Protein AF-A0A8T6Q413-F1 (afdb_monomer_lite)

Radius of gyration: 24.51 Å; chains: 1; bounding box: 50×25×75 Å

InterPro domains:
  IPR000185 Protein translocase subunit SecA [PTHR30612] (2-163)
  IPR011116 SecA Wing/Scaffold [PF07516] (2-164)
  IPR036266 SecA, Wing/Scaffold superfamily [SSF81886] (2-164)

Secondary structure (DSSP, 8-state):
-HHHHHHHHHHHHHHHHHHHHHHHHHHHHHHHHHHHHHHHH-S--HHHHHHHHHHHHHHHHHTTS-TT--GGG--HHHHHHHHHHHH-----HHHHHHH-TT--HHHHHHHHHHHHHHHHHHHHHHH-HHHHHHHHHHHHHHHHHHHHHHHHHHHHHHHHHTT-

pLDDT: mean 91.43, std 7.63, range [50.5, 98.19]

Foldseek 3Di:
DVVVVVVVVVVVVVVVVVVVLVVVLVVVVVVLVVVLVVLVPDQACPVVVLVVLLVVLVVLQCVQPPPPDDPVSGPPVVSQVCCCPPQVDNDPLVVCVVVPVPCDDVNSSVVSSVSSVVVVVVVCVVCPVNNVRVVVSVVVSVVSVVVSVVVVVVSVVVVVVVVD

Sequence (164 aa):
ANAQRKVESRNFDIRKQLLEYDDVANDQRRAIYSQRNELLDVSDVSETINSIREDVFKATIDAYIPPQSLEEMWDIPGLQERLKNDFDLDLPIAEWLDKEPELHEETLRERILAQSIEVYQRKEEVVGAEMMRHFEKGVMLQTLDSLWKEHLAAMDYLRQGIHL

Structure (mmCIF, N/CA/C/O backbone):
data_AF-A0A8T6Q413-F1
#
_entry.id   AF-A0A8T6Q413-F1
#
loop_
_atom_site.group_PDB
_atom_site.id
_atom_site.type_symbol
_atom_site.label_atom_id
_atom_site.label_alt_id
_atom_site.label_comp_id
_atom_site.label_asym_id
_atom_site.label_entity_id
_atom_site.label_seq_id
_atom_site.pdbx_PDB_ins_code
_atom_site.Cartn_x
_atom_site.Cartn_y
_atom_site.Cartn_z
_atom_site.occupancy
_atom_site.B_iso_or_equiv
_atom_site.auth_seq_id
_atom_site.auth_comp_id
_atom_site.auth_asym_id
_atom_site.auth_atom_id
_atom_site.pdbx_PDB_model_num
ATOM 1 N N . ALA A 1 1 ? 22.187 9.164 -56.844 1.00 61.19 1 ALA A N 1
ATOM 2 C CA . ALA A 1 1 ? 22.539 9.978 -55.657 1.00 61.19 1 ALA A CA 1
ATOM 3 C C . ALA A 1 1 ? 21.354 10.229 -54.705 1.00 61.19 1 ALA A C 1
ATOM 5 O O . ALA A 1 1 ? 21.538 10.086 -53.506 1.00 61.19 1 ALA A O 1
ATOM 6 N N . ASN A 1 2 ? 20.138 10.541 -55.187 1.00 72.25 2 ASN A N 1
ATOM 7 C CA . ASN A 1 2 ? 18.992 10.861 -54.307 1.00 72.25 2 ASN A CA 1
ATOM 8 C C . ASN A 1 2 ? 18.399 9.673 -53.521 1.00 72.25 2 ASN A C 1
ATOM 10 O O . ASN A 1 2 ? 17.910 9.871 -52.413 1.00 72.25 2 ASN A O 1
ATOM 14 N N . ALA A 1 3 ? 18.464 8.446 -54.052 1.00 78.19 3 ALA A N 1
ATOM 15 C CA . ALA A 1 3 ? 17.951 7.259 -53.356 1.00 78.19 3 ALA A CA 1
ATOM 16 C C . ALA A 1 3 ? 18.767 6.914 -52.095 1.00 78.19 3 ALA A C 1
ATOM 18 O O . ALA A 1 3 ? 18.184 6.638 -51.052 1.00 78.19 3 ALA A O 1
ATOM 19 N N . GLN A 1 4 ? 20.098 7.023 -52.166 1.00 84.31 4 GLN A N 1
ATOM 2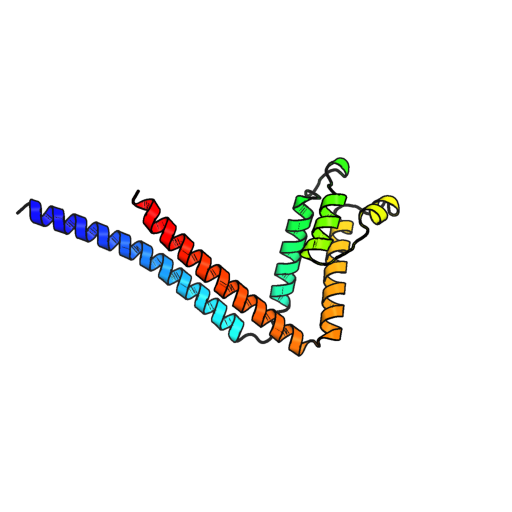0 C CA . GLN A 1 4 ? 20.998 6.761 -51.038 1.00 84.31 4 GLN A CA 1
ATOM 21 C C . GLN A 1 4 ? 20.768 7.749 -49.885 1.00 84.31 4 GLN A C 1
ATOM 23 O O . GLN A 1 4 ? 20.548 7.322 -48.757 1.00 84.31 4 GLN A O 1
ATOM 28 N N . ARG A 1 5 ? 20.689 9.058 -50.179 1.00 85.06 5 ARG A N 1
ATOM 29 C CA . ARG A 1 5 ? 20.358 10.079 -49.165 1.00 85.06 5 ARG A CA 1
ATOM 30 C C . ARG A 1 5 ? 19.004 9.837 -48.499 1.00 85.06 5 ARG A C 1
ATOM 32 O O . ARG A 1 5 ? 18.869 10.068 -47.305 1.00 85.06 5 ARG A O 1
ATOM 39 N N . LYS A 1 6 ? 17.995 9.376 -49.250 1.00 85.38 6 LYS A N 1
ATOM 40 C CA . LYS A 1 6 ? 16.662 9.087 -48.695 1.00 85.38 6 LYS A CA 1
ATOM 41 C C . LYS A 1 6 ? 16.687 7.882 -47.746 1.00 85.38 6 LYS A C 1
ATOM 43 O O . LYS A 1 6 ? 16.013 7.909 -46.721 1.00 85.38 6 LYS A O 1
ATOM 48 N N . VAL A 1 7 ? 17.476 6.853 -48.063 1.00 83.00 7 VAL A N 1
ATOM 49 C CA . VAL A 1 7 ? 17.694 5.697 -47.177 1.00 83.00 7 VAL A CA 1
ATOM 50 C C . VAL A 1 7 ? 18.473 6.108 -45.925 1.00 83.00 7 VAL A C 1
ATOM 52 O O . VAL A 1 7 ? 18.094 5.726 -44.825 1.00 83.00 7 VAL A O 1
ATOM 55 N N . GLU A 1 8 ? 19.511 6.931 -46.068 1.00 84.31 8 GLU A N 1
ATOM 56 C CA . GLU A 1 8 ? 20.299 7.444 -44.940 1.00 84.31 8 GLU A CA 1
ATOM 57 C C . GLU A 1 8 ? 19.476 8.338 -44.006 1.00 84.31 8 GLU A C 1
ATOM 59 O O . GLU A 1 8 ? 19.544 8.146 -42.796 1.00 84.31 8 GLU A O 1
ATOM 64 N N . SER A 1 9 ? 18.642 9.236 -44.546 1.00 86.44 9 SER A N 1
ATOM 65 C CA . SER A 1 9 ? 17.711 10.054 -43.750 1.00 86.44 9 SER A CA 1
ATOM 66 C C . SER A 1 9 ? 16.739 9.180 -42.964 1.00 86.44 9 SER A C 1
ATOM 68 O O . SER A 1 9 ? 16.600 9.346 -41.762 1.00 86.44 9 SER A O 1
ATOM 70 N N . ARG A 1 10 ? 16.129 8.180 -43.613 1.00 82.00 10 ARG A N 1
ATOM 71 C CA . ARG A 1 10 ? 15.211 7.254 -42.940 1.00 82.00 10 ARG A CA 1
ATOM 72 C C . ARG A 1 10 ? 15.916 6.440 -41.848 1.00 82.00 10 ARG A C 1
ATOM 74 O O . ARG A 1 10 ? 15.353 6.241 -40.780 1.00 82.00 10 ARG A O 1
ATOM 81 N N . ASN A 1 11 ? 17.141 5.978 -42.097 1.00 80.38 11 ASN A N 1
ATOM 82 C CA . ASN A 1 11 ? 17.933 5.270 -41.089 1.00 80.38 11 ASN A CA 1
ATOM 83 C C . ASN A 1 11 ? 18.318 6.183 -39.916 1.00 80.38 11 ASN A C 1
ATOM 85 O O . ASN A 1 11 ? 18.370 5.717 -38.780 1.00 80.38 11 ASN A O 1
ATOM 89 N N . PHE A 1 12 ? 18.593 7.461 -40.182 1.00 85.94 12 PHE A N 1
ATOM 90 C CA . PHE A 1 12 ? 18.852 8.459 -39.151 1.00 85.94 12 PHE A CA 1
ATOM 91 C C . PHE A 1 12 ? 17.608 8.700 -38.288 1.00 85.94 12 PHE A C 1
ATOM 93 O O . PHE A 1 12 ? 17.709 8.622 -37.067 1.00 85.94 12 PHE A O 1
ATOM 100 N N . ASP A 1 13 ? 16.440 8.884 -38.905 1.00 82.44 13 ASP A N 1
ATOM 101 C CA . ASP A 1 13 ? 15.177 9.106 -38.193 1.00 82.44 13 ASP A CA 1
ATOM 102 C C . ASP A 1 13 ? 14.794 7.899 -37.318 1.00 82.44 13 ASP A C 1
ATOM 104 O O . ASP A 1 13 ? 14.434 8.073 -36.156 1.00 82.44 13 ASP A O 1
ATOM 108 N N . ILE A 1 14 ? 14.970 6.669 -37.825 1.00 78.75 14 ILE A N 1
ATOM 109 C CA . ILE A 1 14 ? 14.739 5.434 -37.052 1.00 78.75 14 ILE A CA 1
ATOM 110 C C . ILE A 1 14 ? 15.675 5.356 -35.838 1.00 78.75 14 ILE A C 1
ATOM 112 O O . ILE A 1 14 ? 15.235 5.034 -34.738 1.00 78.75 14 ILE A O 1
ATOM 116 N N . ARG A 1 15 ? 16.970 5.656 -36.013 1.00 84.81 15 ARG A N 1
ATOM 117 C CA . ARG A 1 15 ? 17.934 5.654 -34.898 1.00 84.81 15 ARG A CA 1
ATOM 118 C C . ARG A 1 15 ? 17.630 6.742 -33.878 1.00 84.81 15 ARG A C 1
ATOM 120 O O . ARG A 1 15 ? 17.812 6.504 -32.692 1.00 84.81 15 ARG A O 1
ATOM 127 N N . LYS A 1 16 ? 17.182 7.912 -34.336 1.00 84.88 16 LYS A N 1
ATOM 128 C CA . LYS A 1 16 ? 16.791 9.018 -33.465 1.00 84.88 16 LYS A CA 1
ATOM 129 C C . LYS A 1 16 ? 15.598 8.626 -32.592 1.00 84.88 16 LYS A C 1
ATOM 131 O O . LYS A 1 16 ? 15.673 8.791 -31.385 1.00 84.88 16 LYS A O 1
ATOM 136 N N . GLN A 1 17 ? 14.553 8.050 -33.186 1.00 77.19 17 GLN A N 1
ATOM 137 C CA . GLN A 1 17 ? 13.397 7.560 -32.432 1.00 77.19 17 GLN A CA 1
ATOM 138 C C . GLN A 1 17 ? 13.792 6.457 -31.444 1.00 77.19 17 GLN A C 1
ATOM 140 O O . GLN A 1 17 ? 13.389 6.508 -30.289 1.00 77.19 17 GLN A O 1
ATOM 145 N N . LEU A 1 18 ? 14.622 5.493 -31.863 1.00 78.88 18 LEU A N 1
ATOM 146 C CA . LEU A 1 18 ? 15.126 4.441 -30.974 1.00 78.88 18 LEU A CA 1
ATOM 147 C C . LEU A 1 18 ? 15.876 5.027 -29.765 1.00 78.88 18 LEU A C 1
ATOM 149 O O . LEU A 1 18 ? 15.637 4.599 -28.642 1.00 78.88 18 LEU A O 1
ATOM 153 N N . LEU A 1 19 ? 16.740 6.022 -29.999 1.00 83.50 19 LEU A N 1
ATOM 154 C CA . LEU A 1 19 ? 17.500 6.694 -28.946 1.00 83.50 19 LEU A CA 1
ATOM 155 C C . LEU A 1 19 ? 16.580 7.410 -27.949 1.00 83.50 19 LEU A C 1
ATOM 157 O O . LEU A 1 19 ? 16.770 7.264 -26.751 1.00 83.50 19 LEU A O 1
ATOM 161 N N . GLU A 1 20 ? 15.555 8.120 -28.428 1.00 81.06 20 GLU A N 1
ATOM 162 C CA . GLU A 1 20 ? 14.591 8.810 -27.559 1.00 81.06 20 GLU A CA 1
ATOM 163 C C . GLU A 1 20 ? 13.827 7.827 -26.645 1.00 81.06 20 GLU A C 1
ATOM 165 O O . GLU A 1 20 ? 13.609 8.121 -25.469 1.00 81.06 20 GLU A O 1
ATOM 170 N N . TYR A 1 21 ? 13.459 6.638 -27.140 1.00 79.12 21 TYR A N 1
ATOM 171 C CA . TYR A 1 21 ? 12.844 5.593 -26.307 1.00 79.12 21 TYR A CA 1
ATOM 172 C C . TYR A 1 21 ? 13.825 4.982 -25.301 1.00 79.12 21 TYR A C 1
ATOM 174 O O . TYR A 1 21 ? 13.456 4.738 -24.147 1.00 79.12 21 TYR A O 1
ATOM 182 N N . ASP A 1 22 ? 15.061 4.733 -25.732 1.00 83.38 22 ASP A N 1
ATOM 183 C CA . ASP A 1 22 ? 16.107 4.195 -24.866 1.00 83.38 22 ASP A CA 1
ATOM 184 C C . ASP A 1 22 ? 16.448 5.176 -23.734 1.00 83.38 22 ASP A C 1
ATOM 186 O O . ASP A 1 22 ? 16.629 4.739 -22.595 1.00 83.38 22 ASP A O 1
ATOM 190 N N . ASP A 1 23 ? 16.466 6.483 -24.009 1.00 87.25 23 ASP A N 1
ATOM 191 C CA . ASP A 1 23 ? 16.711 7.531 -23.014 1.00 87.25 23 ASP A CA 1
ATOM 192 C C . ASP A 1 23 ? 15.645 7.505 -21.904 1.00 87.25 23 ASP A C 1
ATOM 194 O O . ASP A 1 23 ? 15.990 7.440 -20.721 1.00 87.25 23 ASP A O 1
ATOM 198 N N . VAL A 1 24 ? 14.354 7.431 -22.262 1.00 86.00 24 VAL A N 1
ATOM 199 C CA . VAL A 1 24 ? 13.253 7.336 -21.281 1.00 86.00 24 VAL A CA 1
ATOM 200 C C . VAL A 1 24 ? 13.380 6.081 -20.414 1.00 86.00 24 VAL A C 1
ATOM 202 O O . VAL A 1 24 ? 13.271 6.151 -19.188 1.00 86.00 24 VAL A O 1
ATOM 205 N N . ALA A 1 25 ? 13.631 4.922 -21.028 1.00 87.06 25 ALA A N 1
ATOM 206 C CA . ALA A 1 25 ? 13.785 3.669 -20.293 1.00 87.06 25 ALA A CA 1
ATOM 207 C C . ALA A 1 25 ? 15.024 3.684 -19.380 1.00 87.06 25 ALA A C 1
ATOM 209 O O . ALA A 1 25 ? 15.011 3.112 -18.285 1.00 87.06 25 ALA A O 1
ATOM 210 N N . ASN A 1 26 ? 16.104 4.334 -19.816 1.00 89.19 26 ASN A N 1
ATOM 211 C CA . ASN A 1 26 ? 17.330 4.457 -19.042 1.00 89.19 26 ASN A CA 1
ATOM 212 C C . ASN A 1 26 ? 17.159 5.381 -17.827 1.00 89.19 26 ASN A C 1
ATOM 214 O O . ASN A 1 26 ? 17.622 5.037 -16.736 1.00 89.19 26 ASN A O 1
ATOM 218 N N . ASP A 1 27 ? 16.458 6.503 -17.986 1.00 92.50 27 ASP A N 1
ATOM 219 C CA . ASP A 1 27 ? 16.152 7.418 -16.884 1.00 92.50 27 ASP A CA 1
ATOM 220 C C . ASP A 1 27 ? 15.254 6.750 -15.836 1.00 92.50 27 ASP A C 1
ATOM 222 O O . ASP A 1 27 ? 15.554 6.801 -14.639 1.00 92.50 27 ASP A O 1
ATOM 226 N N . GLN A 1 28 ? 14.220 6.025 -16.276 1.00 91.62 28 GLN A N 1
ATOM 227 C CA . GLN A 1 28 ? 13.374 5.228 -15.382 1.00 91.62 28 GLN A CA 1
ATOM 228 C C . GLN A 1 28 ? 14.186 4.168 -14.631 1.00 91.62 28 GLN A C 1
ATOM 230 O O . GLN A 1 28 ? 14.085 4.061 -13.409 1.00 91.62 28 GLN A O 1
ATOM 235 N N . ARG A 1 29 ? 15.057 3.424 -15.329 1.00 93.75 29 ARG A N 1
ATOM 236 C CA . ARG A 1 29 ? 15.928 2.421 -14.697 1.00 93.75 29 ARG A CA 1
ATOM 237 C C . ARG A 1 29 ? 16.826 3.048 -13.635 1.00 93.75 29 ARG A C 1
ATOM 239 O O . ARG A 1 29 ? 16.984 2.476 -12.559 1.00 93.75 29 ARG A O 1
ATOM 246 N N . ARG A 1 30 ? 17.412 4.214 -13.923 1.00 94.25 30 ARG A N 1
ATOM 247 C CA . ARG A 1 30 ? 18.265 4.931 -12.969 1.00 94.25 30 ARG A CA 1
ATOM 248 C C . ARG A 1 30 ? 17.481 5.338 -11.723 1.00 94.25 30 ARG A C 1
ATOM 250 O O . ARG A 1 30 ? 17.975 5.118 -10.621 1.00 94.25 30 ARG A O 1
ATOM 257 N N . ALA A 1 31 ? 16.276 5.881 -11.891 1.00 94.50 31 ALA A N 1
ATOM 258 C CA . ALA A 1 31 ? 15.417 6.269 -10.775 1.00 94.50 31 ALA A CA 1
ATOM 259 C C . ALA A 1 31 ? 15.041 5.063 -9.897 1.00 94.50 31 ALA A C 1
ATOM 261 O O . ALA A 1 31 ? 15.246 5.102 -8.685 1.00 94.50 31 ALA A O 1
ATOM 262 N N . ILE A 1 32 ? 14.588 3.963 -10.508 1.00 92.94 32 ILE A N 1
ATOM 263 C CA . ILE A 1 32 ? 14.200 2.742 -9.785 1.00 92.94 32 ILE A CA 1
ATOM 264 C C . ILE A 1 32 ? 15.392 2.111 -9.063 1.00 92.94 32 ILE A C 1
ATOM 266 O O . ILE A 1 32 ? 15.270 1.709 -7.910 1.00 92.94 32 ILE A O 1
ATOM 270 N N . TYR A 1 33 ? 16.567 2.050 -9.694 1.00 93.81 33 TYR A N 1
ATOM 271 C CA . TYR A 1 33 ? 17.762 1.516 -9.034 1.00 93.81 33 TYR A CA 1
ATOM 272 C C . TYR A 1 33 ? 18.234 2.406 -7.886 1.00 93.81 33 TYR A C 1
ATOM 274 O O . TYR A 1 33 ? 18.701 1.883 -6.879 1.00 93.81 33 TYR A O 1
ATOM 282 N N . SER A 1 34 ? 18.072 3.726 -8.003 1.00 94.94 34 SER A N 1
ATOM 283 C CA . SER A 1 34 ? 18.338 4.646 -6.897 1.00 94.94 34 SER A CA 1
ATOM 284 C C . SER A 1 34 ? 17.418 4.360 -5.710 1.00 94.94 34 SER A C 1
ATOM 286 O O . SER A 1 34 ? 17.916 4.146 -4.611 1.00 94.94 34 SER A O 1
ATOM 288 N N . GLN A 1 35 ? 16.102 4.273 -5.939 1.00 92.19 35 GLN A N 1
ATOM 289 C CA . GLN A 1 35 ? 15.125 3.965 -4.886 1.00 92.19 35 GLN A CA 1
ATOM 290 C C . GLN A 1 35 ? 15.368 2.588 -4.264 1.00 92.19 35 GLN A C 1
ATOM 292 O O . GLN A 1 35 ? 15.333 2.428 -3.049 1.00 92.19 35 GLN A O 1
ATOM 297 N N . ARG A 1 36 ? 15.665 1.579 -5.087 1.00 95.56 36 ARG A N 1
ATOM 298 C CA . ARG A 1 36 ? 15.974 0.230 -4.605 1.00 95.56 36 ARG A CA 1
ATOM 299 C C . ARG A 1 36 ? 17.218 0.212 -3.717 1.00 95.56 36 ARG A C 1
ATOM 301 O O . ARG A 1 36 ? 17.224 -0.489 -2.710 1.00 95.56 36 ARG A O 1
ATOM 308 N N . ASN A 1 37 ? 18.263 0.952 -4.088 1.00 93.94 37 ASN A N 1
ATOM 309 C CA . ASN A 1 37 ? 19.475 1.062 -3.276 1.00 93.94 37 ASN A CA 1
ATOM 310 C C . ASN A 1 37 ? 19.200 1.803 -1.964 1.00 93.94 37 ASN A C 1
ATOM 312 O O . ASN A 1 37 ? 19.618 1.335 -0.915 1.00 93.94 37 ASN A O 1
ATOM 316 N N . GLU A 1 38 ? 18.424 2.885 -2.002 1.00 92.31 38 GLU A N 1
ATOM 317 C CA . GLU A 1 38 ? 17.988 3.590 -0.795 1.00 92.31 38 GLU A CA 1
ATOM 318 C C . GLU A 1 38 ? 17.218 2.657 0.152 1.00 92.31 38 GLU A C 1
ATOM 320 O O . GLU A 1 38 ? 17.549 2.561 1.331 1.00 92.31 38 GLU A O 1
ATOM 325 N N . LEU A 1 39 ? 16.280 1.861 -0.371 1.00 92.31 39 LEU A N 1
ATOM 326 C CA . LEU A 1 39 ? 15.581 0.840 0.415 1.00 92.31 39 LEU A CA 1
ATOM 327 C C . LEU A 1 39 ? 16.530 -0.216 0.998 1.00 92.31 39 LEU A C 1
ATOM 329 O O . LEU A 1 39 ? 16.303 -0.693 2.109 1.00 92.31 39 LEU A O 1
ATOM 333 N N . LEU A 1 40 ? 17.586 -0.600 0.273 1.00 92.00 40 LEU A N 1
ATOM 334 C CA . LEU A 1 40 ? 18.610 -1.524 0.770 1.00 92.00 40 LEU A CA 1
ATOM 335 C C . LEU A 1 40 ? 19.464 -0.920 1.889 1.00 92.00 40 LEU A C 1
ATOM 337 O O . LEU A 1 40 ? 19.880 -1.674 2.771 1.00 92.00 40 LEU A O 1
ATOM 341 N N . ASP A 1 41 ? 19.666 0.393 1.903 1.00 92.38 41 ASP A N 1
ATOM 342 C CA . ASP A 1 41 ? 20.496 1.081 2.895 1.00 92.38 41 ASP A CA 1
ATOM 343 C C . ASP A 1 41 ? 19.709 1.469 4.158 1.00 92.38 41 ASP A C 1
ATOM 345 O O . ASP A 1 41 ? 20.252 1.457 5.264 1.00 92.38 41 ASP A O 1
ATOM 349 N N . VAL A 1 42 ? 18.412 1.755 4.024 1.00 92.00 42 VAL A N 1
ATOM 350 C CA . VAL A 1 42 ? 17.547 2.132 5.148 1.00 92.00 42 VAL A CA 1
ATOM 351 C C . VAL A 1 42 ? 17.254 0.927 6.050 1.00 92.00 42 VAL A C 1
ATOM 353 O O . VAL A 1 42 ? 16.894 -0.156 5.582 1.00 92.00 42 VAL A O 1
ATOM 356 N N . SER A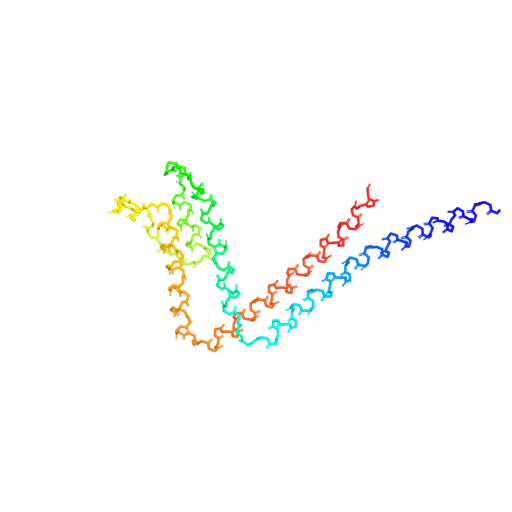 1 43 ? 17.405 1.102 7.364 1.00 86.88 43 SER A N 1
ATOM 357 C CA . SER A 1 43 ? 17.145 0.057 8.367 1.00 86.88 43 SER A CA 1
ATOM 358 C C . SER A 1 43 ? 15.679 -0.043 8.786 1.00 86.88 43 SER A C 1
ATOM 360 O O . SER A 1 43 ? 15.259 -1.090 9.270 1.00 86.88 43 SER A O 1
ATOM 362 N N . ASP A 1 44 ? 14.918 1.038 8.622 1.00 92.00 44 ASP A N 1
ATOM 363 C CA . ASP A 1 44 ? 13.536 1.151 9.071 1.00 92.00 44 ASP A CA 1
ATOM 364 C C . ASP A 1 44 ? 12.665 1.779 7.982 1.00 92.00 44 ASP A C 1
ATOM 366 O O . ASP A 1 44 ? 12.910 2.890 7.523 1.00 92.00 44 ASP A O 1
ATOM 370 N N . VAL A 1 45 ? 11.650 1.032 7.572 1.00 93.81 45 VAL A N 1
ATOM 371 C CA . VAL A 1 45 ? 10.718 1.389 6.501 1.00 93.81 45 VAL A CA 1
ATOM 372 C C . VAL A 1 45 ? 9.291 1.589 7.019 1.00 93.81 45 VAL A C 1
ATOM 374 O O . VAL A 1 45 ? 8.349 1.702 6.235 1.00 93.81 45 VAL A O 1
ATOM 377 N N . SER A 1 46 ? 9.129 1.625 8.343 1.00 93.12 46 SER A N 1
ATOM 378 C CA . SER A 1 46 ? 7.851 1.702 9.051 1.00 93.12 46 SER A CA 1
ATOM 379 C C . SER A 1 46 ? 6.988 2.872 8.594 1.00 93.12 46 SER A C 1
ATOM 381 O O . SER A 1 46 ? 5.806 2.687 8.318 1.00 93.12 46 SER A O 1
ATOM 383 N N . GLU A 1 47 ? 7.574 4.062 8.458 1.00 93.50 47 GLU A N 1
ATOM 384 C CA . GLU A 1 47 ? 6.867 5.269 8.024 1.00 93.50 47 GLU A CA 1
ATOM 385 C C . GLU A 1 47 ? 6.288 5.104 6.615 1.00 93.50 47 GLU A C 1
ATOM 387 O O . GLU A 1 47 ? 5.115 5.401 6.384 1.00 93.50 47 GLU A O 1
ATOM 392 N N . THR A 1 48 ? 7.074 4.554 5.685 1.00 93.19 48 THR A N 1
ATOM 393 C CA . THR A 1 48 ? 6.617 4.274 4.319 1.00 93.19 48 THR A CA 1
ATOM 394 C C . THR A 1 48 ? 5.495 3.240 4.313 1.00 93.19 48 THR A C 1
ATOM 396 O O . THR A 1 48 ? 4.484 3.436 3.642 1.00 93.19 48 THR A O 1
ATOM 399 N N . ILE A 1 49 ? 5.628 2.162 5.091 1.00 94.62 49 ILE A N 1
ATOM 400 C CA . ILE A 1 49 ? 4.584 1.137 5.225 1.00 94.62 49 ILE A CA 1
ATOM 401 C C . ILE A 1 49 ? 3.300 1.718 5.827 1.00 94.62 49 ILE A C 1
ATOM 403 O O . ILE A 1 49 ? 2.210 1.385 5.363 1.00 94.62 49 ILE A O 1
ATOM 407 N N . ASN A 1 50 ? 3.408 2.591 6.829 1.00 94.88 50 ASN A N 1
ATOM 408 C CA . ASN A 1 50 ? 2.258 3.243 7.449 1.00 94.88 50 ASN A CA 1
ATOM 409 C C . ASN A 1 50 ? 1.540 4.154 6.450 1.00 94.88 50 ASN A C 1
ATOM 411 O O . ASN A 1 50 ? 0.329 4.031 6.300 1.00 94.88 50 ASN A O 1
ATOM 415 N N . SER A 1 51 ? 2.281 4.969 5.697 1.00 96.19 51 SER A N 1
ATOM 416 C CA . SER A 1 51 ? 1.705 5.813 4.644 1.00 96.19 51 SER A CA 1
ATOM 417 C C . SER A 1 51 ? 1.003 4.982 3.565 1.00 96.19 51 SER A C 1
ATOM 419 O O . SER A 1 51 ? -0.133 5.280 3.211 1.00 96.19 51 SER A O 1
ATOM 421 N N . ILE A 1 52 ? 1.630 3.900 3.083 1.00 95.38 52 ILE A N 1
ATOM 422 C CA . ILE A 1 52 ? 1.007 2.999 2.097 1.00 95.38 52 ILE A CA 1
ATOM 423 C C . ILE A 1 52 ? -0.261 2.362 2.674 1.00 95.38 52 ILE A C 1
ATOM 425 O O . ILE A 1 52 ? -1.265 2.247 1.973 1.00 95.38 52 ILE A O 1
ATOM 429 N N . ARG A 1 53 ? -0.240 1.945 3.946 1.00 95.56 53 ARG A N 1
ATOM 430 C CA . ARG A 1 53 ? -1.416 1.383 4.618 1.00 95.56 53 ARG A CA 1
ATOM 431 C C . ARG A 1 53 ? -2.555 2.396 4.642 1.00 95.56 53 ARG A C 1
ATOM 433 O O . ARG A 1 53 ? -3.659 2.045 4.242 1.00 95.56 53 ARG A O 1
ATOM 440 N N . GLU A 1 54 ? -2.296 3.622 5.084 1.00 96.75 54 GLU A N 1
ATOM 441 C CA . GLU A 1 54 ? -3.303 4.686 5.132 1.00 96.75 54 GLU A CA 1
ATOM 442 C C . GLU A 1 54 ? -3.931 4.929 3.757 1.00 96.75 54 GLU A C 1
ATOM 444 O O . GLU A 1 54 ? -5.158 4.919 3.637 1.00 96.75 54 GLU A O 1
ATOM 449 N N . ASP A 1 55 ? -3.112 5.038 2.710 1.00 97.69 55 ASP A N 1
ATOM 450 C CA . ASP A 1 55 ? -3.587 5.235 1.340 1.00 97.69 55 ASP A CA 1
ATOM 451 C C . ASP A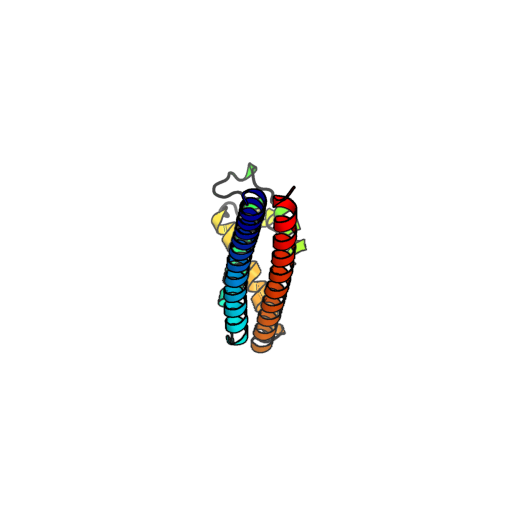 1 55 ? -4.444 4.061 0.844 1.00 97.69 55 ASP A C 1
ATOM 453 O O . ASP A 1 55 ? -5.515 4.267 0.264 1.00 97.69 55 ASP A O 1
ATOM 457 N N . VAL A 1 56 ? -4.012 2.822 1.099 1.00 97.31 56 VAL A N 1
ATOM 458 C CA . VAL A 1 56 ? -4.741 1.610 0.695 1.00 97.31 56 VAL A CA 1
ATOM 459 C C . VAL A 1 56 ? -6.073 1.497 1.428 1.00 97.31 56 VAL A C 1
ATOM 461 O O . VAL A 1 56 ? -7.093 1.218 0.794 1.00 97.31 56 VAL A O 1
ATOM 464 N N . PHE A 1 57 ? -6.099 1.722 2.742 1.00 97.31 57 PHE A N 1
ATOM 465 C CA . PHE A 1 57 ? -7.337 1.678 3.518 1.00 97.31 57 PHE A CA 1
ATOM 466 C C . PHE A 1 57 ? -8.287 2.794 3.108 1.00 97.31 57 PHE A C 1
ATOM 468 O O . PHE A 1 57 ? -9.471 2.534 2.912 1.00 97.31 57 PHE A O 1
ATOM 475 N N . LYS A 1 58 ? -7.778 4.010 2.896 1.00 97.06 58 LYS A N 1
ATOM 476 C CA . LYS A 1 58 ? -8.579 5.125 2.397 1.00 97.06 58 LYS A CA 1
ATOM 477 C C . LYS A 1 58 ? -9.216 4.788 1.050 1.00 97.06 58 LYS A C 1
ATOM 479 O O . LYS A 1 58 ? -10.434 4.857 0.936 1.00 97.06 58 LYS A O 1
ATOM 484 N N . ALA A 1 59 ? -8.422 4.355 0.070 1.00 97.94 59 ALA A N 1
ATOM 485 C CA . ALA A 1 59 ? -8.922 3.990 -1.255 1.00 97.94 59 ALA A CA 1
ATOM 486 C C . ALA A 1 59 ? -9.907 2.810 -1.205 1.00 97.94 59 ALA A C 1
ATOM 488 O O . ALA A 1 59 ? -10.886 2.785 -1.949 1.00 97.94 59 ALA A O 1
ATOM 489 N N . THR A 1 60 ? -9.666 1.845 -0.313 1.00 97.88 60 THR A N 1
ATOM 490 C CA . THR A 1 60 ? -10.576 0.716 -0.098 1.00 97.88 60 THR A CA 1
ATOM 491 C C . THR A 1 60 ? -11.905 1.199 0.458 1.00 97.88 60 THR A C 1
ATOM 493 O O . THR A 1 60 ? -12.939 0.845 -0.094 1.00 97.88 60 THR A O 1
ATOM 496 N N . ILE A 1 61 ? -11.899 2.026 1.506 1.00 97.38 61 ILE A N 1
ATOM 497 C CA . ILE A 1 61 ? -13.131 2.541 2.109 1.00 97.38 61 ILE A CA 1
ATOM 498 C C . ILE A 1 61 ? -13.871 3.445 1.117 1.00 97.38 61 ILE A C 1
ATOM 500 O O . ILE A 1 61 ? -15.074 3.279 0.964 1.00 97.38 61 ILE A O 1
ATOM 504 N N . ASP A 1 62 ? -13.170 4.314 0.380 1.00 97.31 62 ASP A N 1
ATOM 505 C CA . ASP A 1 62 ? -13.757 5.212 -0.629 1.00 97.31 62 ASP A CA 1
ATOM 506 C C . ASP A 1 62 ? -14.582 4.471 -1.693 1.00 97.31 62 ASP A C 1
ATOM 508 O O . ASP A 1 62 ? -15.551 5.020 -2.219 1.00 97.31 62 ASP A O 1
ATOM 512 N N . ALA A 1 63 ? -14.222 3.222 -2.007 1.00 97.62 63 ALA A N 1
ATOM 513 C CA . ALA A 1 63 ? -14.937 2.404 -2.982 1.00 97.62 63 ALA A CA 1
ATOM 514 C C . ALA A 1 63 ? -16.321 1.926 -2.500 1.00 97.62 63 ALA A C 1
ATOM 516 O O . ALA A 1 63 ? -17.175 1.642 -3.338 1.00 97.62 63 ALA A O 1
ATOM 517 N N . TYR A 1 64 ? -16.546 1.844 -1.184 1.00 97.88 64 TYR A N 1
ATOM 518 C CA . TYR A 1 64 ? -17.805 1.372 -0.582 1.00 97.88 64 TYR A CA 1
ATOM 519 C C . TYR A 1 64 ? -18.545 2.465 0.191 1.00 97.88 64 TYR A C 1
ATOM 521 O O . TYR A 1 64 ? -19.761 2.413 0.331 1.00 97.88 64 TYR A O 1
ATOM 529 N N . ILE A 1 65 ? -17.815 3.457 0.689 1.00 96.69 65 ILE A N 1
ATOM 530 C CA . ILE A 1 65 ? -18.305 4.635 1.394 1.00 96.69 65 ILE A CA 1
ATOM 531 C C . ILE A 1 65 ? -17.707 5.832 0.653 1.00 96.69 65 ILE A C 1
ATOM 533 O O . ILE A 1 65 ? -16.590 6.249 0.962 1.00 96.69 65 ILE A O 1
ATOM 537 N N . PRO A 1 66 ? -18.385 6.375 -0.370 1.00 95.62 66 PRO A N 1
ATOM 538 C CA . PRO A 1 66 ? -17.852 7.512 -1.104 1.00 95.62 66 PRO A CA 1
ATOM 539 C C . PRO A 1 66 ? -17.686 8.730 -0.181 1.00 95.62 66 PRO A C 1
ATOM 541 O O . PRO A 1 66 ? -18.524 8.944 0.699 1.00 95.62 66 PRO A O 1
ATOM 544 N N . PRO A 1 67 ? -16.642 9.553 -0.364 1.00 94.06 67 PRO A N 1
ATOM 545 C CA . PRO A 1 67 ? -16.419 10.719 0.481 1.00 94.06 67 PRO A CA 1
ATOM 546 C C . PRO A 1 67 ? -17.578 11.715 0.390 1.00 94.06 67 PRO A C 1
ATOM 548 O O . PRO A 1 67 ? -18.036 12.026 -0.711 1.00 94.06 67 PRO A O 1
ATOM 551 N N . GLN A 1 68 ? -18.007 12.254 1.536 1.00 92.38 68 GLN A N 1
ATOM 552 C CA . GLN A 1 68 ? -19.091 13.244 1.639 1.00 92.38 68 GLN A CA 1
ATOM 553 C C . GLN A 1 68 ? -20.434 12.726 1.099 1.00 92.38 68 GLN A C 1
ATOM 555 O O . GLN A 1 68 ? -21.222 13.482 0.522 1.00 92.38 68 GLN A O 1
ATOM 560 N N . SER A 1 69 ? -20.686 11.426 1.250 1.00 92.75 69 SER A N 1
ATOM 561 C CA . SER A 1 69 ? -21.909 10.781 0.770 1.00 92.75 69 SER A CA 1
ATOM 562 C C . SER A 1 69 ? -22.946 10.587 1.875 1.00 92.75 69 SER A C 1
ATOM 564 O O . SER A 1 69 ? -22.654 10.668 3.065 1.00 92.75 69 SER A O 1
ATOM 566 N N . LEU A 1 70 ? -24.187 10.339 1.457 1.00 91.00 70 LEU A N 1
ATOM 567 C CA . LEU A 1 70 ? -25.264 9.927 2.354 1.00 91.00 70 LEU A CA 1
ATOM 568 C C . LEU A 1 70 ? -25.121 8.440 2.691 1.00 91.00 70 LEU A C 1
ATOM 570 O O . LEU A 1 70 ? -24.705 7.661 1.835 1.00 91.00 70 LEU A O 1
ATOM 574 N N . GLU A 1 71 ? -25.558 8.044 3.886 1.00 89.69 71 GLU A N 1
ATOM 575 C CA . GLU A 1 71 ? -25.520 6.650 4.366 1.00 89.69 71 GLU A CA 1
ATOM 576 C C . GLU A 1 71 ? -26.207 5.657 3.415 1.00 89.69 71 GLU A C 1
ATOM 578 O O . GLU A 1 71 ? -25.771 4.520 3.277 1.00 89.69 71 GLU A O 1
ATOM 583 N N . GLU A 1 72 ? -27.239 6.092 2.687 1.00 91.19 72 GLU A N 1
ATOM 584 C CA . GLU A 1 72 ? -27.944 5.271 1.689 1.00 91.19 72 GLU A CA 1
ATOM 585 C C . GLU A 1 72 ? -27.046 4.802 0.529 1.00 91.19 72 GLU A C 1
ATOM 587 O O . GLU A 1 72 ? -27.379 3.844 -0.166 1.00 91.19 72 GLU A O 1
ATOM 592 N N . MET A 1 73 ? -25.923 5.487 0.298 1.00 93.69 73 MET A N 1
ATOM 593 C CA . MET A 1 73 ? -24.947 5.153 -0.742 1.00 93.69 73 MET A CA 1
ATOM 594 C C . MET A 1 73 ? -23.872 4.177 -0.253 1.00 93.69 73 MET A C 1
ATOM 596 O O . MET A 1 73 ? -23.020 3.782 -1.048 1.00 93.69 73 MET A O 1
ATOM 600 N N . TRP A 1 74 ? -23.862 3.837 1.038 1.00 96.69 74 TRP A N 1
ATOM 601 C CA . TRP A 1 74 ? -22.813 3.021 1.636 1.00 96.69 74 TRP A CA 1
ATOM 602 C C . TRP A 1 74 ? -23.081 1.534 1.414 1.00 96.69 74 TRP A C 1
ATOM 604 O O . TRP A 1 74 ? -24.145 1.017 1.753 1.00 96.69 74 TRP A O 1
ATOM 614 N N . ASP A 1 75 ? -22.077 0.817 0.920 1.00 97.75 75 ASP A N 1
ATOM 615 C CA . ASP A 1 75 ? -22.080 -0.643 0.855 1.00 97.75 75 ASP A CA 1
ATOM 616 C C . ASP A 1 75 ? -21.293 -1.229 2.034 1.00 97.75 75 ASP A C 1
ATOM 618 O O . ASP A 1 75 ? -20.141 -1.654 1.920 1.00 97.75 75 ASP A O 1
ATOM 622 N N . ILE A 1 76 ? -21.926 -1.222 3.208 1.00 97.12 76 ILE A N 1
ATOM 623 C CA . ILE A 1 76 ? -21.337 -1.764 4.438 1.00 97.12 76 ILE A CA 1
ATOM 624 C C . ILE A 1 76 ? -21.067 -3.274 4.348 1.00 97.12 76 ILE A C 1
ATOM 626 O O . ILE A 1 76 ? -19.964 -3.683 4.725 1.00 97.12 76 ILE A O 1
ATOM 630 N N . PRO A 1 77 ? -21.989 -4.117 3.837 1.00 97.56 77 PRO A N 1
ATOM 631 C CA . PRO A 1 77 ? -21.712 -5.542 3.674 1.00 97.56 77 PRO A CA 1
ATOM 632 C C . PRO A 1 77 ? -20.500 -5.805 2.773 1.00 97.56 77 PRO A C 1
ATOM 634 O O . PRO A 1 77 ? -19.630 -6.593 3.148 1.00 97.56 77 PRO A O 1
ATOM 637 N N . GLY A 1 78 ? -20.404 -5.108 1.633 1.00 97.94 78 GLY A N 1
ATOM 638 C CA . GLY A 1 78 ? -19.269 -5.219 0.719 1.00 97.94 78 GLY A CA 1
ATOM 639 C C . GLY A 1 78 ? -17.957 -4.764 1.356 1.00 97.94 78 GLY A C 1
ATOM 640 O O . GLY A 1 78 ? -16.937 -5.444 1.224 1.00 97.94 78 GLY A O 1
ATOM 641 N N . LEU A 1 79 ? -17.980 -3.671 2.127 1.00 98.12 79 LEU A N 1
ATOM 642 C CA . LEU A 1 79 ? -16.807 -3.205 2.865 1.00 98.12 79 LEU A CA 1
ATOM 643 C C . LEU A 1 79 ? -16.339 -4.233 3.902 1.00 98.12 79 LEU A C 1
ATOM 645 O O . LEU A 1 79 ? -15.148 -4.531 3.964 1.00 98.12 79 LEU A O 1
ATOM 649 N N . GLN A 1 80 ? -17.248 -4.793 4.705 1.00 98.19 80 GLN A N 1
ATOM 650 C CA . GLN A 1 80 ? -16.898 -5.806 5.709 1.00 98.19 80 GLN A CA 1
ATOM 651 C C . GLN A 1 80 ? -16.308 -7.064 5.063 1.00 98.19 80 GLN A C 1
ATOM 653 O O . GLN A 1 80 ? -15.288 -7.575 5.529 1.00 98.19 80 GLN A O 1
ATOM 658 N N . GLU A 1 81 ? -16.910 -7.546 3.973 1.00 98.19 81 GLU A N 1
ATOM 659 C CA . GLU A 1 81 ? -16.385 -8.688 3.222 1.00 98.19 81 GLU A CA 1
ATOM 660 C C . GLU A 1 81 ? -14.987 -8.389 2.669 1.00 98.19 81 GLU A C 1
ATOM 662 O O . GLU A 1 81 ? -14.071 -9.204 2.807 1.00 98.19 81 GLU A O 1
ATOM 667 N N . ARG A 1 82 ? -14.792 -7.197 2.098 1.00 97.94 82 ARG A N 1
ATOM 668 C CA . ARG A 1 82 ? -13.498 -6.778 1.562 1.00 97.94 82 ARG A CA 1
ATOM 669 C C . ARG A 1 82 ? -12.424 -6.694 2.643 1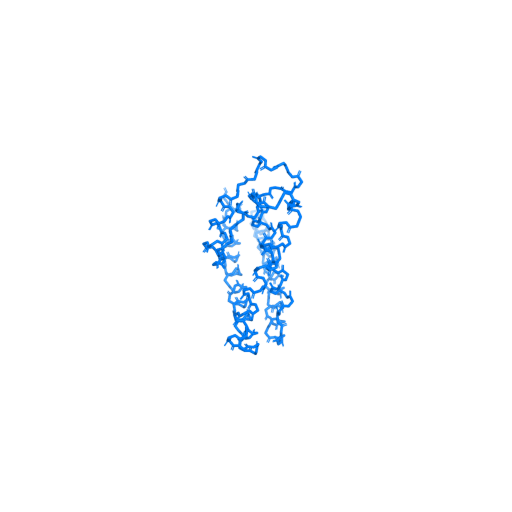.00 97.94 82 ARG A C 1
ATOM 671 O O . ARG A 1 82 ? -11.316 -7.185 2.435 1.00 97.94 82 ARG A O 1
ATOM 678 N N . LEU A 1 83 ? -12.751 -6.101 3.790 1.00 97.88 83 LEU A N 1
ATOM 679 C CA . LEU A 1 83 ? -11.841 -5.966 4.927 1.00 97.88 83 LEU A CA 1
ATOM 680 C C . LEU A 1 83 ? -11.413 -7.329 5.478 1.00 97.88 83 LEU A C 1
ATOM 682 O O . LEU A 1 83 ? -10.232 -7.548 5.756 1.00 97.88 83 LEU A O 1
ATOM 686 N N . LYS A 1 84 ? -12.352 -8.271 5.556 1.00 97.44 84 LYS A N 1
ATOM 687 C CA . LYS A 1 84 ? -12.079 -9.641 5.981 1.00 97.44 84 LYS A CA 1
ATOM 688 C C . LYS A 1 84 ? -11.192 -10.393 4.991 1.00 97.44 84 LYS A C 1
ATOM 690 O O . LYS A 1 84 ? -10.218 -11.011 5.402 1.00 97.44 84 LYS A O 1
ATOM 695 N N . ASN A 1 85 ? -11.510 -10.339 3.700 1.00 97.44 85 ASN A N 1
ATOM 696 C CA . ASN A 1 85 ? -10.822 -11.144 2.688 1.00 97.44 85 ASN A CA 1
ATOM 697 C C . ASN A 1 85 ? -9.399 -10.653 2.389 1.00 97.44 85 ASN A C 1
ATOM 699 O O . ASN A 1 85 ? -8.492 -11.473 2.248 1.00 97.44 85 ASN A O 1
ATOM 703 N N . ASP A 1 86 ? -9.195 -9.337 2.303 1.00 96.12 86 ASP A N 1
ATOM 704 C CA . ASP A 1 86 ? -7.904 -8.770 1.893 1.00 96.12 86 ASP A CA 1
ATOM 705 C C . ASP A 1 86 ? -6.978 -8.483 3.081 1.00 96.12 86 ASP A C 1
ATOM 707 O O . ASP A 1 86 ? -5.755 -8.530 2.935 1.00 96.12 86 ASP A O 1
ATOM 711 N N . PHE A 1 87 ? -7.545 -8.178 4.254 1.00 95.56 87 PHE A N 1
ATOM 712 C CA . PHE A 1 87 ? -6.784 -7.691 5.410 1.00 95.56 87 PHE A CA 1
ATOM 713 C C . PHE A 1 87 ? -6.947 -8.547 6.669 1.00 95.56 87 PHE A C 1
ATOM 715 O O . PHE A 1 87 ? -6.320 -8.232 7.679 1.00 95.56 87 PHE A O 1
ATOM 722 N N . ASP A 1 88 ? -7.752 -9.615 6.622 1.00 95.25 88 ASP A N 1
ATOM 723 C CA . ASP A 1 88 ? -8.091 -10.450 7.785 1.00 95.25 88 ASP A CA 1
ATOM 724 C C . ASP A 1 88 ? -8.708 -9.631 8.939 1.00 95.25 88 ASP A C 1
ATOM 726 O O . ASP A 1 88 ? -8.483 -9.884 10.123 1.00 95.25 88 ASP A O 1
ATOM 730 N N . LEU A 1 89 ? -9.480 -8.593 8.586 1.00 96.38 89 LEU A N 1
ATOM 731 C CA . LEU A 1 89 ? -10.150 -7.700 9.531 1.00 96.38 89 LEU A CA 1
ATOM 732 C C . LEU A 1 89 ? -11.647 -8.002 9.599 1.00 96.38 89 LEU A C 1
ATOM 734 O O . LEU A 1 89 ? -12.437 -7.505 8.798 1.00 96.38 89 LEU A O 1
ATOM 738 N N . ASP A 1 90 ? -12.043 -8.793 10.596 1.00 95.94 90 ASP A N 1
ATOM 739 C CA . ASP A 1 90 ? -13.451 -9.081 10.892 1.00 95.94 90 ASP A CA 1
ATOM 740 C C . ASP A 1 90 ? -14.049 -7.973 11.777 1.00 95.94 90 ASP A C 1
ATOM 742 O O . ASP A 1 90 ? -14.071 -8.058 13.007 1.00 95.94 90 ASP A O 1
ATOM 746 N N . LEU A 1 91 ? -14.450 -6.869 11.142 1.00 95.88 91 LEU A N 1
ATOM 747 C CA . LEU A 1 91 ? -15.013 -5.702 11.823 1.00 95.88 91 LEU A CA 1
ATOM 748 C C . LEU A 1 91 ? -16.543 -5.712 11.712 1.00 95.88 91 LEU A C 1
ATOM 750 O O . LEU A 1 91 ? -17.049 -5.716 10.588 1.00 95.88 91 LEU A O 1
ATOM 754 N N . PRO A 1 92 ? -17.304 -5.653 12.821 1.00 96.38 92 PRO A N 1
ATOM 755 C CA . PRO A 1 92 ? -18.766 -5.641 12.796 1.00 96.38 92 PRO A CA 1
ATOM 756 C C . PRO A 1 92 ? -19.316 -4.228 12.514 1.00 96.38 92 PRO A C 1
ATOM 758 O O . PRO A 1 92 ? -20.020 -3.649 13.337 1.00 96.38 92 PRO A O 1
ATOM 761 N N . ILE A 1 93 ? -18.982 -3.657 11.350 1.00 96.38 93 ILE A N 1
ATOM 762 C CA . ILE A 1 93 ? -19.298 -2.259 10.995 1.00 96.38 93 ILE A CA 1
ATOM 763 C C . ILE A 1 93 ? -20.807 -1.986 11.025 1.00 96.38 93 ILE A C 1
ATOM 765 O O . ILE A 1 93 ? -21.223 -0.979 11.594 1.00 96.38 93 ILE A O 1
ATOM 769 N N . ALA A 1 94 ? -21.626 -2.887 10.473 1.00 95.00 94 ALA A N 1
ATOM 770 C CA . ALA A 1 94 ? -23.082 -2.747 10.518 1.00 95.00 94 ALA A CA 1
ATOM 771 C C . ALA A 1 94 ? -23.605 -2.632 11.961 1.00 95.00 94 ALA A C 1
ATOM 773 O O . ALA A 1 94 ? -24.421 -1.767 12.260 1.00 95.00 94 ALA A O 1
ATOM 774 N N . GLU A 1 95 ? -23.067 -3.435 12.886 1.00 95.88 95 GLU A N 1
ATOM 775 C CA . GLU A 1 95 ? -23.470 -3.352 14.291 1.00 95.88 95 GLU A CA 1
ATOM 776 C C . GLU A 1 95 ? -23.038 -2.048 14.962 1.00 95.88 95 GLU A C 1
ATOM 778 O O . GLU A 1 95 ? -23.717 -1.589 15.880 1.00 95.88 95 GLU A O 1
ATOM 783 N N . TRP A 1 96 ? -21.895 -1.478 14.566 1.00 95.69 96 TRP A N 1
ATOM 784 C CA . TRP A 1 96 ? -21.450 -0.190 15.094 1.00 95.69 96 TRP A CA 1
ATOM 785 C C . TRP A 1 96 ? -22.417 0.916 14.687 1.00 95.69 96 TRP A C 1
ATOM 787 O O . TRP A 1 96 ? -22.868 1.658 15.553 1.00 95.69 96 TRP A O 1
ATOM 797 N N . LEU A 1 97 ? -22.795 0.968 13.409 1.00 93.38 97 LEU A N 1
ATOM 798 C CA . LEU A 1 97 ? -23.742 1.959 12.894 1.00 93.38 97 LEU A CA 1
ATOM 799 C C . LEU A 1 97 ? -25.137 1.812 13.523 1.00 93.38 97 LEU A C 1
ATOM 801 O O . LEU A 1 97 ? -25.760 2.811 13.867 1.00 93.38 97 LEU A O 1
ATOM 805 N N . ASP A 1 98 ? -25.593 0.580 13.773 1.00 92.75 98 ASP A N 1
ATOM 806 C CA . ASP A 1 98 ? -26.877 0.330 14.443 1.00 92.75 98 ASP A CA 1
ATOM 807 C C . ASP A 1 98 ? -26.893 0.790 15.914 1.00 92.75 98 ASP A C 1
ATOM 809 O O . ASP A 1 98 ? -27.924 1.227 16.433 1.00 92.75 98 ASP A O 1
ATOM 813 N N . LYS A 1 99 ? -25.767 0.634 16.625 1.00 94.75 99 LYS A N 1
ATOM 814 C CA . LYS A 1 99 ? -25.667 0.886 18.076 1.00 94.75 99 LYS A CA 1
ATOM 815 C C . LYS A 1 99 ? -25.215 2.303 18.414 1.00 94.75 99 LYS A C 1
ATOM 817 O O . LYS A 1 99 ? -25.473 2.759 19.529 1.00 94.75 99 LYS A O 1
ATOM 822 N N . GLU A 1 100 ? -24.532 2.975 17.495 1.00 93.94 100 GLU A N 1
ATOM 823 C CA . GLU A 1 100 ? -23.861 4.254 17.724 1.00 93.94 100 GLU A CA 1
ATOM 824 C C . GLU A 1 100 ? -24.347 5.296 16.697 1.00 93.94 100 GLU A C 1
ATOM 826 O O . GLU A 1 100 ? -23.672 5.534 15.700 1.00 93.94 100 GLU A O 1
ATOM 831 N N . PRO A 1 101 ? -25.486 5.980 16.936 1.00 86.38 101 PRO A N 1
ATOM 832 C CA . PRO A 1 101 ? -26.041 6.964 15.995 1.00 86.38 101 PRO A CA 1
ATOM 833 C C . PRO A 1 101 ? -25.154 8.195 15.755 1.00 86.38 101 PRO A C 1
ATOM 835 O O . PRO A 1 101 ? -25.413 8.982 14.852 1.00 86.38 101 PRO A O 1
ATOM 838 N N . GLU A 1 102 ? -24.150 8.409 16.608 1.00 87.88 102 GLU A N 1
ATOM 839 C CA . GLU A 1 102 ? -23.166 9.488 16.475 1.00 87.88 102 GLU A CA 1
ATOM 840 C C . GLU A 1 102 ? -21.973 9.083 15.591 1.00 87.88 102 GLU A C 1
ATOM 842 O O . GLU A 1 102 ? -21.138 9.929 15.272 1.00 87.88 102 GLU A O 1
ATOM 847 N N . LEU A 1 103 ? -21.875 7.809 15.191 1.00 90.81 103 LEU A N 1
ATOM 848 C CA . LEU A 1 103 ? -20.817 7.317 14.319 1.00 90.81 103 LEU A CA 1
ATOM 849 C C . LEU A 1 103 ? -21.093 7.766 12.882 1.00 90.81 103 LEU A C 1
ATOM 851 O O . LEU A 1 103 ? -21.945 7.220 12.190 1.00 90.81 103 LEU A O 1
ATOM 855 N N . HIS A 1 104 ? -20.345 8.766 12.438 1.00 89.94 104 HIS A N 1
ATOM 856 C CA . HIS A 1 104 ? -20.450 9.333 11.100 1.00 89.94 104 HIS A CA 1
ATOM 857 C C . HIS A 1 104 ? -19.268 8.897 10.229 1.00 89.94 104 HIS A C 1
ATOM 859 O O . HIS A 1 104 ? -18.321 8.267 10.694 1.00 89.94 104 HIS A O 1
ATOM 865 N N . GLU A 1 105 ? -19.312 9.251 8.944 1.00 92.50 105 GLU A N 1
ATOM 866 C CA . GLU A 1 105 ? -18.347 8.809 7.930 1.00 92.50 105 GLU A CA 1
ATOM 867 C C . GLU A 1 105 ? -16.876 8.924 8.380 1.00 92.50 105 GLU A C 1
ATOM 869 O O . GLU A 1 105 ? -16.120 7.955 8.333 1.00 92.50 105 GLU A O 1
ATOM 874 N N . GLU A 1 106 ? -16.474 10.111 8.840 1.00 92.75 106 GLU A N 1
ATOM 875 C CA . GLU A 1 106 ? -15.102 10.406 9.269 1.00 92.75 106 GLU A CA 1
ATOM 876 C C . GLU A 1 106 ? -14.671 9.559 10.476 1.00 92.75 106 GLU A C 1
ATOM 878 O O . GLU A 1 106 ? -13.640 8.891 10.418 1.00 92.75 106 GLU A O 1
ATOM 883 N N . THR A 1 107 ? -15.493 9.490 11.527 1.00 94.25 107 THR A N 1
ATOM 884 C CA . THR A 1 107 ? -15.173 8.710 12.733 1.00 94.25 107 THR A CA 1
ATOM 885 C C . THR A 1 107 ? -15.201 7.204 12.476 1.00 94.25 107 THR A C 1
ATOM 887 O O . THR A 1 107 ? -14.409 6.459 13.057 1.00 94.25 107 THR A O 1
ATOM 890 N N . LEU A 1 108 ? -16.044 6.733 11.551 1.00 95.38 108 LEU A N 1
ATOM 891 C CA . LEU A 1 108 ? -16.026 5.347 11.090 1.00 95.38 108 LEU A CA 1
ATOM 892 C C . LEU A 1 108 ? -14.709 5.012 10.376 1.00 95.38 108 LEU A C 1
ATOM 894 O O . LEU A 1 108 ? -14.091 3.987 10.676 1.00 95.38 108 LEU A O 1
ATOM 898 N N . ARG A 1 109 ? -14.255 5.874 9.458 1.00 95.44 109 ARG A N 1
ATOM 899 C CA . ARG A 1 109 ? -12.984 5.697 8.733 1.00 95.44 109 ARG A CA 1
ATOM 900 C C . ARG A 1 109 ? -11.794 5.650 9.684 1.00 95.44 109 ARG A C 1
ATOM 902 O O . ARG A 1 109 ? -10.970 4.740 9.582 1.00 95.44 109 ARG A O 1
ATOM 909 N N . GLU A 1 110 ? -11.735 6.589 10.625 1.00 95.75 110 GLU A N 1
ATOM 910 C CA . GLU A 1 110 ? -10.700 6.630 11.661 1.00 95.75 110 GLU A CA 1
ATOM 911 C C . GLU A 1 110 ? -10.692 5.347 12.495 1.00 95.75 110 GLU A C 1
ATOM 913 O O . GLU A 1 110 ? -9.634 4.759 12.721 1.00 95.75 110 GLU A O 1
ATOM 918 N N . ARG A 1 111 ? -11.871 4.857 12.899 1.00 96.56 111 ARG A N 1
ATOM 919 C CA . ARG A 1 111 ? -12.000 3.619 13.676 1.00 96.56 111 ARG A CA 1
ATOM 920 C C . ARG A 1 111 ? -11.513 2.396 12.901 1.00 96.56 111 ARG A C 1
ATOM 922 O O . ARG A 1 111 ? -10.796 1.575 13.471 1.00 96.56 111 ARG A O 1
ATOM 929 N N . ILE A 1 112 ? -11.864 2.268 11.620 1.00 96.88 112 ILE A N 1
ATOM 930 C CA . ILE A 1 112 ? -11.398 1.161 10.766 1.00 96.88 112 ILE A CA 1
ATOM 931 C C . ILE A 1 112 ? -9.870 1.197 10.637 1.00 96.88 112 ILE A C 1
ATOM 933 O O . ILE A 1 112 ? -9.207 0.175 10.837 1.00 96.88 112 ILE A O 1
ATOM 937 N N . LEU A 1 113 ? -9.301 2.373 10.356 1.00 96.50 113 LEU A N 1
ATOM 938 C CA . LEU A 1 113 ? -7.855 2.545 10.246 1.00 96.50 113 LEU A CA 1
ATOM 939 C C . LEU A 1 113 ? -7.154 2.213 11.572 1.00 96.50 113 LEU A C 1
ATOM 941 O O . LEU A 1 113 ? -6.186 1.453 11.572 1.00 96.50 113 LEU A O 1
ATOM 945 N N . ALA A 1 114 ? -7.673 2.699 12.700 1.00 96.75 114 ALA A N 1
ATOM 946 C CA . ALA A 1 114 ? -7.132 2.407 14.025 1.00 96.75 114 ALA A CA 1
ATOM 947 C C . ALA A 1 114 ? -7.134 0.900 14.331 1.00 96.75 114 ALA A C 1
ATOM 949 O O . ALA A 1 114 ? -6.131 0.372 14.808 1.00 96.75 114 ALA A O 1
ATOM 950 N N . GLN A 1 115 ? -8.211 0.184 13.987 1.00 96.94 115 GLN A N 1
ATOM 951 C CA . GLN A 1 115 ? -8.276 -1.273 14.138 1.00 96.94 115 GLN A CA 1
ATOM 952 C C . GLN A 1 115 ? -7.232 -1.994 13.272 1.00 96.94 115 GLN A C 1
ATOM 954 O O . 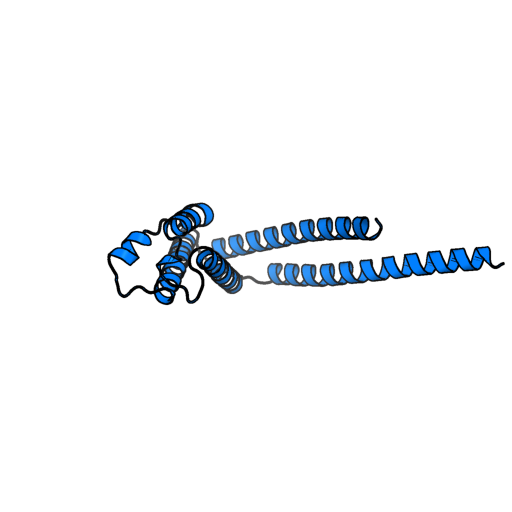GLN A 1 115 ? -6.601 -2.948 13.731 1.00 96.94 115 GLN A O 1
ATOM 959 N N . SER A 1 116 ? -6.981 -1.515 12.047 1.00 96.06 116 SER A N 1
ATOM 960 C CA . SER A 1 116 ? -5.925 -2.075 11.191 1.00 96.06 116 SER A CA 1
ATOM 961 C C . SER A 1 116 ? -4.527 -1.904 11.803 1.00 96.06 116 SER A C 1
ATOM 963 O O . SER A 1 116 ? -3.705 -2.823 11.760 1.00 96.06 116 SER A O 1
ATOM 965 N N . ILE A 1 117 ? -4.272 -0.748 12.426 1.00 95.56 117 ILE A N 1
ATOM 966 C CA . ILE A 1 117 ? -3.008 -0.435 13.096 1.00 95.56 117 ILE A CA 1
ATOM 967 C C . ILE A 1 117 ? -2.847 -1.305 14.344 1.00 95.56 117 ILE A C 1
ATOM 969 O O . ILE A 1 117 ? -1.778 -1.872 14.550 1.00 95.56 117 ILE A O 1
ATOM 973 N N . GLU A 1 118 ? -3.903 -1.477 15.139 1.00 96.00 118 GLU A N 1
ATOM 974 C CA . GLU A 1 118 ? -3.886 -2.330 16.333 1.00 96.00 118 GLU A CA 1
ATOM 975 C C . GLU A 1 118 ? -3.570 -3.792 15.976 1.00 96.00 118 GLU A C 1
ATOM 977 O O . GLU A 1 118 ? -2.730 -4.435 16.607 1.00 96.00 118 GLU A O 1
ATOM 982 N N . VAL A 1 119 ? -4.196 -4.329 14.923 1.00 94.56 119 VAL A N 1
ATOM 983 C CA . VAL A 1 119 ? -3.897 -5.683 14.425 1.00 94.56 119 VAL A CA 1
ATOM 984 C C . VAL A 1 119 ? -2.441 -5.798 13.985 1.00 94.56 119 VAL A C 1
ATOM 986 O O . VAL A 1 119 ? -1.774 -6.782 14.316 1.00 94.56 119 VAL A O 1
ATOM 989 N N . TYR A 1 120 ? -1.928 -4.784 13.289 1.00 94.50 120 TYR A N 1
ATOM 990 C CA . TYR A 1 120 ? -0.533 -4.750 12.878 1.00 94.50 120 TYR A CA 1
ATOM 991 C C . TYR A 1 120 ? 0.428 -4.744 14.073 1.00 94.50 120 TYR A C 1
ATOM 993 O O . TYR A 1 120 ? 1.359 -5.547 14.117 1.00 94.50 120 TYR A O 1
ATOM 1001 N N . GLN A 1 121 ? 0.169 -3.892 15.066 1.00 94.81 121 GLN A N 1
ATOM 1002 C CA . GLN A 1 121 ? 0.972 -3.780 16.284 1.00 94.81 121 GLN A CA 1
ATOM 1003 C C . GLN A 1 121 ? 0.986 -5.092 17.070 1.00 94.81 121 GLN A C 1
ATOM 1005 O O . GLN A 1 121 ? 2.057 -5.568 17.435 1.00 94.81 121 GLN A O 1
ATOM 1010 N N . ARG A 1 122 ? -0.167 -5.753 17.239 1.00 94.81 122 ARG A N 1
ATOM 1011 C CA . ARG A 1 122 ? -0.225 -7.084 17.872 1.00 94.81 122 ARG A CA 1
ATOM 1012 C C . ARG A 1 122 ? 0.628 -8.112 17.133 1.00 94.81 122 ARG A C 1
ATOM 1014 O O . ARG A 1 122 ? 1.290 -8.940 17.755 1.00 94.81 122 ARG A O 1
ATOM 1021 N N . LYS A 1 123 ? 0.635 -8.071 15.798 1.00 92.88 123 LYS A N 1
ATOM 1022 C CA . LYS A 1 123 ? 1.487 -8.953 14.992 1.00 92.88 123 LYS A CA 1
ATOM 1023 C C . LYS A 1 123 ? 2.969 -8.631 15.189 1.00 92.88 123 LYS A C 1
ATOM 1025 O O . LYS A 1 123 ? 3.778 -9.551 15.291 1.00 92.88 123 LYS A O 1
ATOM 1030 N N . GLU A 1 124 ? 3.323 -7.352 15.263 1.00 94.94 124 GLU A N 1
ATOM 1031 C CA . GLU A 1 124 ? 4.685 -6.908 15.554 1.00 94.94 124 GLU A CA 1
ATOM 1032 C C . GLU A 1 124 ? 5.151 -7.338 16.949 1.00 94.94 124 GLU A C 1
ATOM 1034 O O . GLU A 1 124 ? 6.278 -7.801 17.079 1.00 94.94 124 GLU A O 1
ATOM 1039 N N . GLU A 1 125 ? 4.298 -7.280 17.971 1.00 95.38 125 GLU A N 1
ATOM 1040 C CA . GLU A 1 125 ? 4.628 -7.750 19.324 1.00 95.38 125 GLU A CA 1
ATOM 1041 C C . GLU A 1 125 ? 4.957 -9.250 19.358 1.00 95.38 125 GLU A C 1
ATOM 1043 O O . GLU A 1 125 ? 5.885 -9.669 20.049 1.00 95.38 125 GLU A O 1
ATOM 1048 N N . VAL A 1 126 ? 4.227 -10.061 18.585 1.00 95.56 126 VAL A N 1
ATOM 1049 C CA . VAL A 1 126 ? 4.448 -11.515 18.498 1.00 95.56 126 VAL A CA 1
ATOM 1050 C C . VAL A 1 126 ? 5.725 -11.854 17.725 1.00 95.56 126 VAL A C 1
ATOM 1052 O O . VAL A 1 126 ? 6.450 -12.777 18.095 1.00 95.56 126 VAL A O 1
ATOM 1055 N N . VAL A 1 127 ? 5.993 -11.138 16.632 1.00 94.38 127 VAL A N 1
ATOM 1056 C CA . VAL A 1 127 ? 7.143 -11.376 15.742 1.00 94.38 127 VAL A CA 1
ATOM 1057 C C . VAL A 1 127 ? 8.426 -10.739 16.296 1.00 94.38 127 VAL A C 1
ATOM 1059 O O . VAL A 1 127 ? 9.518 -11.265 16.102 1.00 94.38 127 VAL A O 1
ATOM 1062 N N . GLY A 1 128 ? 8.302 -9.627 17.012 1.00 95.88 128 GLY A N 1
ATOM 1063 C CA . GLY A 1 128 ? 9.395 -8.748 17.406 1.00 95.88 128 GLY A CA 1
ATOM 1064 C C . GLY A 1 128 ? 9.686 -7.680 16.348 1.00 95.88 128 GLY A C 1
ATOM 1065 O O . GLY A 1 128 ? 9.746 -7.965 15.149 1.00 95.88 128 GLY A O 1
ATOM 1066 N N . ALA A 1 129 ? 9.924 -6.448 16.811 1.00 93.75 129 ALA A N 1
ATOM 1067 C CA . ALA A 1 129 ? 10.120 -5.276 15.957 1.00 93.75 129 ALA A CA 1
ATOM 1068 C C . ALA A 1 129 ? 11.241 -5.469 14.925 1.00 93.75 129 ALA A C 1
ATOM 1070 O O . ALA A 1 129 ? 11.027 -5.247 13.739 1.00 93.75 129 ALA A O 1
ATOM 1071 N N . GLU A 1 130 ? 12.415 -5.956 15.339 1.00 93.31 130 GLU A N 1
ATOM 1072 C CA . GLU A 1 130 ? 13.552 -6.150 14.430 1.00 93.31 130 GLU A CA 1
ATOM 1073 C C . GLU A 1 130 ? 13.203 -7.093 13.269 1.00 93.31 130 GLU A C 1
ATOM 1075 O O . GLU A 1 130 ? 13.426 -6.756 12.106 1.00 93.31 130 GLU A O 1
ATOM 1080 N N . MET A 1 131 ? 12.607 -8.252 13.561 1.00 94.81 131 MET A N 1
ATOM 1081 C CA . MET A 1 131 ? 12.217 -9.208 12.524 1.00 94.81 131 MET A CA 1
ATOM 1082 C C . MET A 1 131 ? 11.091 -8.653 11.643 1.00 94.81 131 MET A C 1
ATOM 1084 O O . MET A 1 131 ? 11.096 -8.898 10.435 1.00 94.81 131 MET A O 1
ATOM 1088 N N . MET A 1 132 ? 10.179 -7.854 12.207 1.00 95.12 132 MET A N 1
ATOM 1089 C CA . MET A 1 132 ? 9.138 -7.174 11.438 1.00 95.12 132 MET A CA 1
ATOM 1090 C C . MET A 1 132 ? 9.725 -6.172 10.435 1.00 95.12 132 MET A C 1
ATOM 1092 O O . MET A 1 132 ? 9.354 -6.217 9.265 1.00 95.12 132 MET A O 1
ATOM 1096 N N . ARG A 1 133 ? 10.701 -5.341 10.833 1.00 95.00 133 ARG A N 1
ATOM 1097 C CA . ARG A 1 133 ? 11.357 -4.393 9.909 1.00 95.00 133 ARG A CA 1
ATOM 1098 C C . ARG A 1 133 ? 12.063 -5.108 8.756 1.00 95.00 133 ARG A C 1
ATOM 1100 O O . ARG A 1 133 ? 11.953 -4.696 7.602 1.00 95.00 133 ARG A O 1
ATOM 1107 N N . HIS A 1 134 ? 12.742 -6.221 9.042 1.00 93.81 134 HIS A N 1
ATOM 1108 C CA . HIS A 1 134 ? 13.358 -7.048 7.999 1.00 93.81 134 HIS A CA 1
ATOM 1109 C C . HIS A 1 134 ? 12.311 -7.641 7.048 1.00 93.81 134 HIS A C 1
ATOM 1111 O O . HIS A 1 134 ? 12.522 -7.660 5.833 1.00 93.81 134 HIS A O 1
ATOM 1117 N N . PHE A 1 135 ? 11.182 -8.105 7.589 1.00 94.31 135 PHE A N 1
ATOM 1118 C CA . PHE A 1 135 ? 10.080 -8.645 6.801 1.00 94.31 135 PHE A CA 1
ATOM 1119 C C . PHE A 1 135 ? 9.461 -7.582 5.884 1.00 94.31 135 PHE A C 1
ATOM 1121 O O . PHE A 1 135 ? 9.369 -7.804 4.678 1.00 94.31 135 PHE A O 1
ATOM 1128 N N . GLU A 1 136 ? 9.101 -6.415 6.420 1.00 95.12 136 GLU A N 1
ATOM 1129 C CA . GLU A 1 136 ? 8.560 -5.287 5.651 1.00 95.12 136 GLU A CA 1
ATOM 1130 C C . GLU A 1 136 ? 9.488 -4.882 4.506 1.00 95.12 136 GLU A C 1
ATOM 1132 O O . GLU A 1 136 ? 9.061 -4.781 3.356 1.00 95.12 136 GLU A O 1
ATOM 1137 N N . LYS A 1 137 ? 10.778 -4.701 4.807 1.00 95.44 137 LYS A N 1
ATOM 1138 C CA . LYS A 1 137 ? 11.791 -4.352 3.810 1.00 95.44 137 LYS A CA 1
ATOM 1139 C C . LYS A 1 137 ? 11.900 -5.414 2.719 1.00 95.44 137 LYS A C 1
ATOM 1141 O O . LYS A 1 137 ? 11.977 -5.074 1.539 1.00 95.44 137 LYS A O 1
ATOM 1146 N N . GLY A 1 138 ? 11.870 -6.693 3.098 1.00 95.38 138 GLY A N 1
ATOM 1147 C CA . GLY A 1 138 ? 11.850 -7.808 2.154 1.00 95.38 138 GLY A CA 1
ATOM 1148 C C . GLY A 1 138 ? 10.642 -7.753 1.217 1.00 95.38 138 GLY A C 1
ATOM 1149 O O . GLY A 1 138 ? 10.809 -7.849 -0.000 1.00 95.38 138 GLY A O 1
ATOM 1150 N N . VAL A 1 139 ? 9.446 -7.525 1.768 1.00 95.56 139 VAL A N 1
ATOM 1151 C CA . VAL A 1 139 ? 8.206 -7.390 0.991 1.00 95.56 139 VAL A CA 1
ATOM 1152 C C . VAL A 1 139 ? 8.273 -6.189 0.050 1.00 95.56 139 VAL A C 1
ATOM 1154 O O . VAL A 1 139 ? 7.968 -6.337 -1.129 1.00 95.56 139 VAL A O 1
ATOM 1157 N N . MET A 1 140 ? 8.720 -5.018 0.509 1.00 94.81 140 MET A N 1
ATOM 1158 C CA . MET A 1 140 ? 8.823 -3.840 -0.358 1.00 94.81 140 MET A CA 1
ATOM 1159 C C . MET A 1 140 ? 9.804 -4.036 -1.511 1.00 94.81 140 MET A C 1
ATOM 1161 O O . MET A 1 140 ? 9.479 -3.692 -2.645 1.00 94.81 140 MET A O 1
ATOM 1165 N N . LEU A 1 141 ? 10.983 -4.607 -1.247 1.00 95.44 141 LEU A N 1
ATOM 1166 C CA . LEU A 1 141 ? 11.965 -4.893 -2.294 1.00 95.44 141 LEU A CA 1
ATOM 1167 C C . LEU A 1 141 ? 11.408 -5.881 -3.320 1.00 95.44 141 LEU A C 1
ATOM 1169 O O . LEU A 1 141 ? 11.549 -5.661 -4.521 1.00 95.44 141 LEU A O 1
ATOM 1173 N N . GLN A 1 142 ? 10.739 -6.939 -2.857 1.00 96.75 142 GLN A N 1
ATOM 1174 C CA . GLN A 1 142 ? 10.098 -7.906 -3.742 1.00 96.75 142 GLN A CA 1
ATOM 1175 C C . GLN A 1 142 ? 8.999 -7.255 -4.594 1.00 96.75 142 GLN A C 1
ATOM 1177 O O . GLN A 1 142 ? 8.928 -7.513 -5.797 1.00 96.75 142 GLN A O 1
ATOM 1182 N N . THR A 1 143 ? 8.168 -6.402 -3.994 1.00 95.62 143 THR A N 1
ATOM 1183 C CA . THR A 1 143 ? 7.100 -5.678 -4.692 1.00 95.62 143 THR A CA 1
ATOM 1184 C C . THR A 1 143 ? 7.671 -4.717 -5.731 1.00 95.62 143 THR A C 1
ATOM 1186 O O . THR A 1 143 ? 7.247 -4.757 -6.885 1.00 95.62 143 THR A O 1
ATOM 1189 N N . LEU A 1 144 ? 8.680 -3.917 -5.373 1.00 94.94 144 LEU A N 1
ATOM 1190 C CA . LEU A 1 144 ? 9.367 -3.014 -6.301 1.00 94.94 144 LEU A CA 1
ATOM 1191 C C . LEU A 1 144 ? 9.974 -3.787 -7.479 1.00 94.94 144 LEU A C 1
ATOM 1193 O O . LEU A 1 144 ? 9.777 -3.411 -8.634 1.00 94.94 144 LEU A O 1
ATOM 1197 N N . ASP A 1 145 ? 10.661 -4.899 -7.203 1.00 95.00 145 ASP A N 1
ATOM 1198 C CA . ASP A 1 145 ? 11.283 -5.732 -8.234 1.00 95.00 145 ASP A CA 1
ATOM 1199 C C . ASP A 1 145 ? 10.243 -6.387 -9.165 1.00 95.00 145 ASP A C 1
ATOM 1201 O O . ASP A 1 145 ? 10.508 -6.540 -10.362 1.00 95.00 145 ASP A O 1
ATOM 1205 N N . SER A 1 146 ? 9.068 -6.773 -8.651 1.00 96.56 146 SER A N 1
ATOM 1206 C CA . SER A 1 146 ? 7.968 -7.320 -9.462 1.00 96.56 146 SER A CA 1
ATOM 1207 C C . SER A 1 146 ? 7.358 -6.253 -10.367 1.00 96.56 146 SER A C 1
ATOM 1209 O O . SER A 1 146 ? 7.327 -6.426 -11.586 1.00 96.56 146 SER A O 1
ATOM 1211 N N . LEU A 1 147 ? 6.962 -5.115 -9.789 1.00 95.12 147 LEU A N 1
ATOM 1212 C CA . LEU A 1 147 ? 6.339 -4.012 -10.523 1.00 95.12 147 LEU A CA 1
ATOM 1213 C C . LEU A 1 147 ? 7.275 -3.445 -11.592 1.00 95.12 147 LEU A C 1
ATOM 1215 O O . LEU A 1 147 ? 6.840 -3.125 -12.695 1.00 95.12 147 LEU A O 1
ATOM 1219 N N . TRP A 1 148 ? 8.579 -3.380 -11.312 1.00 95.19 148 TRP A N 1
ATOM 1220 C CA . TRP A 1 148 ? 9.557 -2.951 -12.306 1.00 95.19 148 TRP A CA 1
ATOM 1221 C C . TRP A 1 148 ? 9.648 -3.915 -13.496 1.00 95.19 148 TRP A C 1
ATOM 1223 O O . TRP A 1 148 ? 9.714 -3.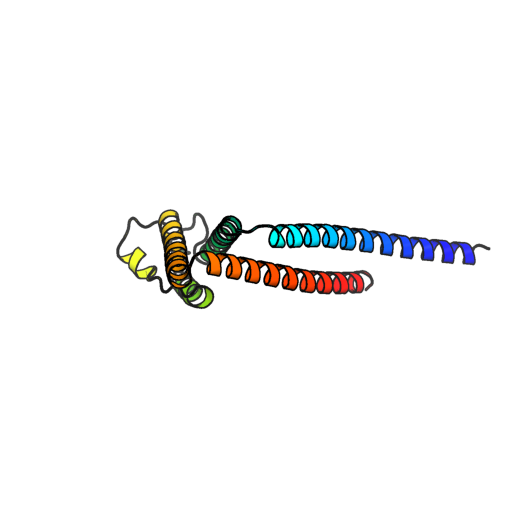475 -14.644 1.00 95.19 148 TRP A O 1
ATOM 1233 N N . LYS A 1 149 ? 9.614 -5.232 -13.257 1.00 93.38 149 LYS A N 1
ATOM 1234 C CA . LYS A 1 149 ? 9.605 -6.230 -14.341 1.00 93.38 149 LYS A CA 1
ATOM 1235 C C . LYS A 1 149 ? 8.339 -6.137 -15.188 1.00 93.38 149 LYS A C 1
ATOM 1237 O O . LYS A 1 149 ? 8.429 -6.205 -16.412 1.00 93.38 149 LYS A O 1
ATOM 1242 N N . GLU A 1 150 ? 7.186 -5.970 -14.549 1.00 93.62 150 GLU A N 1
ATOM 1243 C CA . GLU A 1 150 ? 5.905 -5.786 -15.237 1.00 93.62 150 GLU A CA 1
ATOM 1244 C C . GLU A 1 150 ? 5.904 -4.508 -16.079 1.00 93.62 150 GLU A C 1
ATOM 1246 O O . GLU A 1 150 ? 5.533 -4.541 -17.252 1.00 93.62 150 GLU A O 1
ATOM 1251 N N . HIS A 1 151 ? 6.412 -3.404 -15.526 1.00 92.56 151 HIS A N 1
ATOM 1252 C CA . HIS A 1 151 ? 6.558 -2.138 -16.242 1.00 92.56 151 HIS A CA 1
ATOM 1253 C C . HIS A 1 151 ? 7.477 -2.263 -17.462 1.00 92.56 151 HIS A C 1
ATOM 1255 O O . HIS A 1 151 ? 7.133 -1.785 -18.541 1.00 92.56 151 HIS A O 1
ATOM 1261 N N . LEU A 1 152 ? 8.617 -2.951 -17.336 1.00 89.88 152 LEU A N 1
ATOM 1262 C CA . LEU A 1 152 ? 9.507 -3.213 -18.471 1.00 89.88 152 LEU A CA 1
ATOM 1263 C C . LEU A 1 152 ? 8.811 -4.022 -19.573 1.00 89.88 152 LEU A C 1
ATOM 1265 O O . LEU A 1 152 ? 8.921 -3.670 -20.747 1.00 89.88 152 LEU A O 1
ATOM 1269 N N . ALA A 1 153 ? 8.057 -5.059 -19.203 1.00 90.31 153 ALA A N 1
ATOM 1270 C CA . ALA A 1 153 ? 7.286 -5.847 -20.161 1.00 90.31 153 ALA A CA 1
ATOM 1271 C C . ALA A 1 153 ? 6.197 -5.004 -20.853 1.00 90.31 153 ALA A C 1
ATOM 1273 O O . ALA A 1 153 ? 6.016 -5.104 -22.068 1.00 90.31 153 ALA A O 1
ATOM 1274 N N . ALA A 1 154 ? 5.507 -4.137 -20.105 1.00 88.75 154 ALA A N 1
ATOM 1275 C CA . ALA A 1 154 ? 4.506 -3.220 -20.646 1.00 88.75 154 ALA A CA 1
ATOM 1276 C C . ALA A 1 154 ? 5.124 -2.190 -21.608 1.00 88.75 154 ALA A C 1
ATOM 1278 O O . ALA A 1 154 ? 4.568 -1.935 -22.678 1.00 88.75 154 ALA A O 1
ATOM 1279 N N . MET A 1 155 ? 6.296 -1.644 -21.275 1.00 87.19 155 MET A N 1
ATOM 1280 C CA . MET A 1 155 ? 7.054 -0.735 -22.142 1.00 87.19 155 MET A CA 1
ATOM 1281 C C . MET A 1 155 ? 7.506 -1.419 -23.437 1.00 87.19 155 MET A C 1
ATOM 1283 O O . MET A 1 155 ? 7.378 -0.840 -24.518 1.00 87.19 155 MET A O 1
ATOM 1287 N N . ASP A 1 156 ? 7.985 -2.663 -23.352 1.00 84.81 156 ASP A N 1
ATOM 1288 C CA . ASP A 1 156 ? 8.347 -3.454 -24.530 1.00 84.81 156 ASP A CA 1
ATOM 1289 C C . ASP A 1 156 ? 7.139 -3.713 -25.440 1.00 84.81 156 ASP A C 1
ATOM 1291 O O . ASP A 1 156 ? 7.253 -3.583 -26.664 1.00 84.81 156 ASP A O 1
ATOM 1295 N N . TYR A 1 157 ? 5.975 -4.019 -24.859 1.00 85.31 157 TYR A N 1
ATOM 1296 C CA . TYR A 1 157 ? 4.729 -4.197 -25.604 1.00 85.31 157 TYR A CA 1
ATOM 1297 C C . TYR A 1 157 ? 4.271 -2.898 -26.283 1.00 85.31 157 TYR A C 1
ATOM 1299 O O . TYR A 1 157 ? 3.961 -2.890 -27.474 1.00 85.31 157 TYR A O 1
ATOM 1307 N N . LEU A 1 158 ? 4.290 -1.776 -25.557 1.00 81.88 158 LEU A N 1
ATOM 1308 C CA . LEU A 1 158 ? 3.918 -0.460 -26.079 1.00 81.88 158 LEU A CA 1
ATOM 1309 C C . LEU A 1 158 ? 4.823 -0.039 -27.246 1.00 81.88 158 LEU A C 1
ATOM 1311 O O . LEU A 1 158 ? 4.332 0.436 -28.270 1.00 81.88 158 LEU A O 1
ATOM 1315 N N . ARG A 1 159 ? 6.133 -0.292 -27.144 1.00 79.38 159 ARG A N 1
ATOM 1316 C CA . ARG A 1 159 ? 7.091 -0.048 -28.233 1.00 79.38 159 ARG A CA 1
ATOM 1317 C C . ARG A 1 159 ? 6.759 -0.850 -29.495 1.00 79.38 159 ARG A C 1
ATOM 1319 O O . ARG A 1 159 ? 6.886 -0.322 -30.595 1.00 79.38 159 ARG A O 1
ATOM 1326 N N . GLN A 1 160 ? 6.334 -2.106 -29.360 1.00 77.06 160 GLN A N 1
ATOM 1327 C CA . GLN A 1 160 ? 5.908 -2.920 -30.506 1.00 77.06 160 GLN A CA 1
ATOM 1328 C C . GLN A 1 160 ? 4.570 -2.434 -31.089 1.00 77.06 160 GLN A C 1
ATOM 1330 O O . GLN A 1 160 ? 4.397 -2.448 -32.306 1.00 77.06 160 GLN A O 1
ATOM 1335 N N . GLY A 1 161 ? 3.655 -1.972 -30.231 1.00 71.50 161 GLY A N 1
ATOM 1336 C CA . GLY A 1 161 ? 2.324 -1.492 -30.607 1.00 71.50 161 GLY A CA 1
ATOM 1337 C C . GLY A 1 161 ? 2.295 -0.139 -31.324 1.00 71.50 161 GLY A C 1
ATOM 1338 O O . GLY A 1 161 ? 1.447 0.059 -32.181 1.00 71.50 161 GLY A O 1
ATOM 1339 N N . ILE A 1 162 ? 3.222 0.780 -31.029 1.00 65.62 162 ILE A N 1
ATOM 1340 C CA . ILE A 1 162 ? 3.272 2.122 -31.654 1.00 65.62 162 ILE A CA 1
ATOM 1341 C C . ILE A 1 162 ? 3.659 2.072 -33.147 1.00 65.62 162 ILE A C 1
ATOM 1343 O O . ILE A 1 162 ? 3.420 3.023 -33.890 1.00 65.62 162 ILE A O 1
ATOM 1347 N N . HIS A 1 163 ? 4.251 0.966 -33.602 1.00 58.66 163 HIS A N 1
ATOM 1348 C CA . HIS A 1 163 ? 4.629 0.762 -35.002 1.00 58.66 163 HIS A CA 1
ATOM 1349 C C . HIS A 1 163 ? 3.590 -0.027 -35.827 1.00 58.66 163 HIS A C 1
ATOM 1351 O O . HIS A 1 163 ? 3.860 -0.309 -36.999 1.00 58.66 163 HIS A O 1
ATOM 1357 N N . LEU A 1 164 ? 2.440 -0.376 -35.233 1.00 50.50 164 LEU A N 1
ATOM 1358 C CA . LEU A 1 164 ? 1.265 -0.965 -35.895 1.00 50.50 164 LEU A CA 1
ATOM 1359 C C . LEU A 1 164 ? 0.248 0.121 -36.271 1.00 50.50 164 LEU A C 1
ATOM 1361 O O . LEU A 1 164 ? -0.358 -0.026 -37.357 1.00 50.50 164 LEU A O 1
#

Organism: Escherichia coli (NCBI:txid562)